Protein AF-A0A967GKX5-F1 (afdb_monomer_lite)

Foldseek 3Di:
DLQCADPVRDRPDPPRHDDDDFDDDDDDPPPPPPPDDDDDDDDDDHPVDDDD

Radius of gyration: 16.73 Å; chains: 1; bounding box: 37×25×40 Å

pLDDT: mean 87.26, std 5.78, range [55.84, 95.19]

Se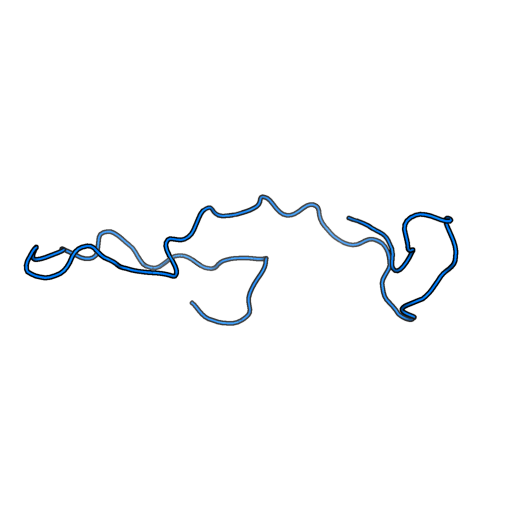condary structure (DSSP, 8-state):
--TTB-TTS-B-STT-------PPP---SS---TT-----------TT-S--

Sequence (52 aa):
KTGGRNNAGRVTSRRRGGGHKRAYRRIDFKRNKDGVPAKVASIEYDPNRSAN

Structure (mmCIF, N/CA/C/O backbone):
data_AF-A0A967GKX5-F1
#
_entry.id   AF-A0A967GKX5-F1
#
loop_
_atom_site.group_PDB
_atom_site.id
_atom_site.type_symbol
_atom_site.label_atom_id
_atom_site.label_alt_id
_atom_site.label_comp_id
_atom_site.label_asym_id
_atom_site.label_entity_id
_atom_site.label_seq_id
_atom_site.pdbx_PDB_ins_code
_atom_site.Cartn_x
_atom_site.Cartn_y
_atom_site.Cartn_z
_atom_site.occupancy
_atom_site.B_iso_or_equiv
_atom_site.auth_seq_id
_atom_site.auth_comp_id
_atom_site.auth_asym_id
_atom_site.auth_atom_id
_atom_site.pdbx_PDB_model_num
ATOM 1 N N . LYS A 1 1 ? 2.842 -9.875 -9.490 1.00 73.94 1 LYS A N 1
ATOM 2 C CA . LYS A 1 1 ? 4.113 -9.147 -9.227 1.00 73.94 1 LYS A CA 1
ATOM 3 C C . LYS A 1 1 ? 4.670 -8.677 -10.560 1.00 73.94 1 LYS A C 1
ATOM 5 O O . LYS A 1 1 ? 4.613 -9.456 -11.495 1.00 73.94 1 LYS A O 1
ATOM 10 N N . THR A 1 2 ? 5.198 -7.458 -10.647 1.00 83.62 2 THR A N 1
ATOM 11 C CA . THR A 1 2 ? 5.706 -6.877 -11.908 1.00 83.62 2 THR A CA 1
ATOM 12 C C . THR A 1 2 ? 7.185 -7.178 -12.177 1.00 83.62 2 THR A C 1
ATOM 14 O O . THR A 1 2 ? 7.668 -6.954 -13.280 1.00 83.62 2 THR A O 1
ATOM 17 N N . GLY A 1 3 ? 7.930 -7.680 -11.182 1.00 86.38 3 GLY A N 1
ATOM 18 C CA . GLY A 1 3 ? 9.349 -8.029 -11.345 1.00 86.38 3 GLY A CA 1
ATOM 19 C C . GLY A 1 3 ? 10.248 -6.840 -11.704 1.00 86.38 3 GLY A C 1
ATOM 20 O O . GLY A 1 3 ? 11.238 -7.025 -12.400 1.00 86.38 3 GLY A O 1
ATOM 21 N N . GLY A 1 4 ? 9.866 -5.622 -11.295 1.00 89.38 4 GLY A N 1
ATOM 22 C CA . GLY A 1 4 ? 10.633 -4.400 -11.568 1.00 89.38 4 GLY A CA 1
ATOM 23 C C . GLY A 1 4 ? 10.523 -3.870 -13.003 1.00 89.38 4 GLY A C 1
ATOM 24 O O . GLY A 1 4 ? 11.275 -2.964 -13.367 1.00 89.38 4 GLY A O 1
ATOM 25 N N . ARG A 1 5 ? 9.607 -4.419 -13.814 1.00 94.50 5 ARG A N 1
ATOM 26 C CA . ARG A 1 5 ? 9.386 -4.024 -15.212 1.00 94.50 5 ARG A CA 1
ATOM 27 C C . ARG A 1 5 ? 8.172 -3.109 -15.383 1.00 94.50 5 ARG A C 1
ATOM 29 O O . ARG A 1 5 ? 7.214 -3.201 -14.614 1.00 94.50 5 ARG A O 1
ATOM 36 N N . ASN A 1 6 ? 8.224 -2.247 -16.398 1.00 92.44 6 ASN A N 1
ATOM 37 C CA . ASN A 1 6 ? 7.103 -1.406 -16.827 1.00 92.44 6 ASN A CA 1
ATOM 38 C C . ASN A 1 6 ? 6.236 -2.089 -17.910 1.00 92.44 6 ASN A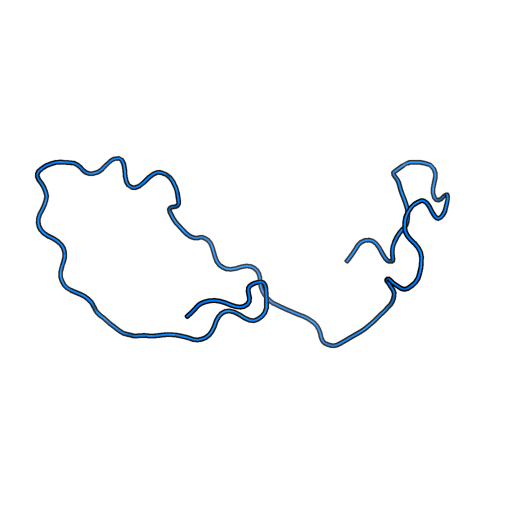 C 1
ATOM 40 O O . ASN A 1 6 ? 6.473 -3.240 -18.276 1.00 92.44 6 ASN A O 1
ATOM 44 N N . ASN A 1 7 ? 5.237 -1.367 -18.428 1.00 93.31 7 ASN A N 1
ATOM 45 C CA . ASN A 1 7 ? 4.328 -1.830 -19.486 1.00 93.31 7 ASN A CA 1
ATOM 46 C C . ASN A 1 7 ? 5.033 -2.197 -20.808 1.00 93.31 7 ASN A C 1
ATOM 48 O O . ASN A 1 7 ? 4.566 -3.087 -21.505 1.00 93.31 7 ASN A O 1
ATOM 52 N N . ALA A 1 8 ? 6.166 -1.567 -21.132 1.00 95.19 8 ALA A N 1
ATOM 53 C CA . ALA A 1 8 ? 6.997 -1.900 -22.293 1.00 95.19 8 ALA A CA 1
ATOM 54 C C . ALA A 1 8 ? 8.000 -3.044 -22.019 1.00 95.19 8 ALA A C 1
ATOM 56 O O . ALA A 1 8 ? 8.908 -3.278 -22.814 1.00 95.19 8 ALA A O 1
ATOM 57 N N . GLY A 1 9 ? 7.907 -3.714 -20.864 1.00 89.81 9 GLY A N 1
ATOM 58 C CA . GLY A 1 9 ? 8.788 -4.821 -20.477 1.00 89.81 9 GLY A CA 1
ATOM 59 C C . GLY A 1 9 ? 10.203 -4.410 -20.047 1.00 89.81 9 GLY A C 1
ATOM 60 O O . GLY A 1 9 ? 11.005 -5.269 -19.671 1.00 89.81 9 GLY A O 1
ATOM 61 N N . ARG A 1 10 ? 10.527 -3.111 -20.042 1.00 93.56 10 ARG A N 1
ATOM 62 C CA . ARG A 1 10 ? 11.844 -2.602 -19.632 1.00 93.56 10 ARG A CA 1
ATOM 63 C C . ARG A 1 10 ? 11.968 -2.623 -18.111 1.00 93.56 10 ARG A C 1
ATOM 65 O O . ARG A 1 10 ? 11.029 -2.262 -17.401 1.00 93.56 10 ARG A O 1
ATOM 72 N N . VAL A 1 11 ? 13.137 -3.018 -17.601 1.00 90.81 11 VAL A N 1
ATOM 73 C CA . VAL A 1 11 ? 13.443 -2.948 -16.163 1.00 90.81 11 VAL A CA 1
ATOM 74 C C . VAL A 1 11 ? 13.649 -1.485 -15.781 1.00 90.81 11 VAL A C 1
ATOM 76 O O . VAL A 1 11 ? 14.667 -0.891 -16.125 1.00 90.81 11 VAL A O 1
ATOM 79 N N . THR A 1 12 ? 12.686 -0.910 -15.065 1.00 92.06 12 THR A N 1
ATOM 80 C CA . THR A 1 12 ? 12.756 0.471 -14.561 1.00 92.06 12 THR A CA 1
ATOM 81 C C . THR A 1 12 ? 13.133 0.527 -13.083 1.00 92.06 12 THR A C 1
ATOM 83 O O . THR A 1 12 ? 13.646 1.539 -12.619 1.00 92.06 12 THR A O 1
ATOM 86 N N . SER A 1 13 ? 12.941 -0.568 -12.338 1.00 88.69 13 SER A N 1
ATOM 87 C CA . SER A 1 13 ? 13.325 -0.676 -10.929 1.00 88.69 13 SER A CA 1
ATOM 88 C C . SER A 1 13 ? 14.200 -1.908 -10.699 1.00 88.69 13 SER A C 1
ATOM 90 O O . SER A 1 13 ? 13.787 -3.043 -10.944 1.00 88.69 13 SER A O 1
ATOM 92 N N . ARG A 1 14 ? 15.431 -1.680 -10.226 1.00 90.00 14 ARG A N 1
ATOM 93 C CA . ARG A 1 14 ? 16.407 -2.739 -9.919 1.00 90.00 14 ARG A CA 1
ATOM 94 C C . ARG A 1 14 ? 16.126 -3.362 -8.545 1.00 90.00 14 ARG A C 1
ATOM 96 O O . ARG A 1 14 ? 15.408 -2.789 -7.731 1.00 90.00 14 ARG A O 1
ATOM 103 N N . ARG A 1 15 ? 16.711 -4.538 -8.273 1.00 88.81 15 ARG A N 1
ATOM 104 C CA . ARG A 1 15 ? 16.565 -5.294 -7.001 1.00 88.81 15 ARG A CA 1
ATOM 105 C C . ARG A 1 15 ? 15.119 -5.696 -6.663 1.00 88.81 15 ARG A C 1
ATOM 107 O O . ARG A 1 15 ? 14.788 -5.975 -5.514 1.00 88.81 15 ARG A O 1
ATOM 114 N N . ARG A 1 16 ? 14.239 -5.735 -7.664 1.00 84.81 16 ARG A N 1
ATOM 115 C CA . ARG A 1 16 ? 12.847 -6.174 -7.535 1.00 84.81 16 ARG A CA 1
ATOM 116 C C . ARG A 1 16 ? 12.635 -7.398 -8.418 1.00 84.81 16 ARG A C 1
ATOM 118 O O . ARG A 1 16 ? 12.512 -7.271 -9.626 1.00 84.81 16 ARG A O 1
ATOM 125 N N . GLY A 1 17 ? 12.560 -8.581 -7.819 1.00 83.94 17 GLY A N 1
ATOM 126 C CA . GLY A 1 17 ? 12.331 -9.836 -8.534 1.00 83.94 17 GLY A CA 1
AT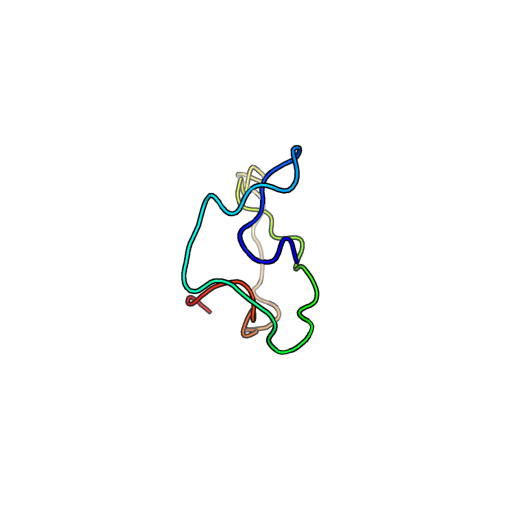OM 127 C C . GLY A 1 17 ? 11.875 -10.938 -7.581 1.00 83.94 17 GLY A C 1
ATOM 128 O O . GLY A 1 17 ? 12.316 -10.984 -6.438 1.00 83.94 17 GLY A O 1
ATOM 129 N N . GLY A 1 18 ? 10.960 -11.799 -8.032 1.00 85.62 18 GLY A N 1
ATOM 130 C CA . GLY A 1 18 ? 10.560 -13.002 -7.293 1.00 85.62 18 GLY A CA 1
ATOM 131 C C . GLY A 1 18 ? 9.931 -12.784 -5.902 1.00 85.62 18 GLY A C 1
ATOM 132 O O . GLY A 1 18 ? 9.184 -11.827 -5.660 1.00 85.62 18 GLY A O 1
ATOM 133 N N . GLY A 1 19 ? 10.181 -13.745 -5.004 1.00 87.94 19 GLY A N 1
ATOM 134 C CA . GLY A 1 19 ? 9.688 -13.838 -3.619 1.00 87.94 19 GLY A CA 1
ATOM 135 C C . GLY A 1 19 ? 8.355 -14.587 -3.457 1.00 87.94 19 GLY A C 1
ATOM 136 O O . GLY A 1 19 ? 7.637 -14.801 -4.435 1.00 87.94 19 GLY A O 1
ATOM 137 N N . HIS A 1 20 ? 7.957 -14.868 -2.211 1.00 89.69 20 HIS A N 1
ATOM 138 C CA . HIS A 1 20 ? 6.710 -15.582 -1.888 1.00 89.69 20 HIS A CA 1
ATOM 139 C C . HIS A 1 20 ? 5.449 -14.871 -2.416 1.00 89.69 20 HIS A C 1
ATOM 141 O O . HIS A 1 20 ? 5.399 -13.632 -2.454 1.00 89.69 20 HIS A O 1
ATOM 147 N N . LYS A 1 21 ? 4.434 -15.638 -2.838 1.00 86.56 21 LYS A N 1
ATOM 148 C CA . LYS A 1 21 ? 3.136 -15.106 -3.287 1.00 86.56 21 LYS A CA 1
ATOM 149 C C . LYS A 1 21 ? 2.440 -14.426 -2.103 1.00 86.56 21 LYS A C 1
ATOM 151 O O . LYS A 1 21 ? 2.413 -14.961 -1.002 1.00 86.56 21 LYS A O 1
ATOM 156 N N . ARG A 1 22 ? 1.910 -13.222 -2.310 1.00 87.75 22 ARG A N 1
ATOM 157 C CA . ARG A 1 22 ? 1.208 -12.450 -1.274 1.00 87.75 22 ARG A CA 1
ATOM 158 C C . ARG A 1 22 ? -0.195 -12.156 -1.774 1.00 87.75 22 ARG A C 1
ATOM 160 O O . ARG A 1 22 ? -0.345 -11.745 -2.925 1.00 87.75 22 ARG A O 1
ATOM 167 N N . ALA A 1 23 ? -1.194 -12.414 -0.939 1.00 89.88 23 ALA A N 1
ATOM 168 C CA . ALA A 1 23 ? -2.568 -12.023 -1.216 1.00 89.88 23 ALA A CA 1
ATOM 169 C C . ALA A 1 23 ? -2.738 -10.536 -0.896 1.00 89.88 23 ALA A C 1
ATOM 171 O O . ALA A 1 23 ? -2.166 -10.047 0.077 1.00 89.88 23 ALA A O 1
ATOM 172 N N . TYR A 1 24 ? -3.494 -9.817 -1.720 1.00 87.88 24 TYR A N 1
ATOM 173 C CA . TYR A 1 24 ? -3.797 -8.411 -1.479 1.00 87.88 24 TYR A CA 1
ATOM 174 C C . TYR A 1 24 ? -4.903 -8.285 -0.431 1.00 87.88 24 TYR A C 1
ATOM 176 O O . TYR A 1 24 ? -5.934 -8.947 -0.547 1.00 87.88 24 TYR A O 1
ATOM 184 N N . ARG A 1 25 ? -4.708 -7.413 0.563 1.00 89.50 25 ARG A N 1
ATOM 185 C CA . ARG A 1 25 ? -5.749 -7.074 1.536 1.00 89.50 25 ARG A CA 1
ATOM 186 C C . ARG A 1 25 ? -6.471 -5.808 1.120 1.00 89.50 25 ARG A C 1
ATOM 188 O O . ARG A 1 25 ? -5.852 -4.760 0.943 1.00 89.50 25 ARG A O 1
ATOM 195 N N . ARG A 1 26 ? -7.794 -5.909 0.985 1.00 88.44 26 ARG A N 1
ATOM 196 C CA . ARG A 1 26 ? -8.653 -4.755 0.726 1.00 88.44 26 ARG A CA 1
ATOM 197 C C . ARG A 1 26 ? -8.821 -3.989 2.034 1.00 88.44 26 ARG A C 1
ATOM 199 O O . ARG A 1 26 ? -9.569 -4.412 2.905 1.00 88.44 26 ARG A O 1
ATOM 206 N N . ILE A 1 27 ? -8.089 -2.890 2.159 1.00 88.19 27 ILE A N 1
ATOM 207 C CA . ILE A 1 27 ? -8.092 -2.031 3.342 1.00 88.19 27 ILE A CA 1
ATOM 208 C C . ILE A 1 27 ? -8.788 -0.723 2.987 1.00 88.19 27 ILE A C 1
ATOM 210 O O . ILE A 1 27 ? -8.508 -0.125 1.946 1.00 88.19 27 ILE A O 1
ATOM 214 N N . ASP A 1 28 ? -9.704 -0.291 3.850 1.00 88.81 28 ASP A N 1
ATOM 215 C CA . ASP A 1 28 ? -10.332 1.020 3.747 1.00 88.81 28 ASP A CA 1
ATOM 216 C C . ASP A 1 28 ? -9.388 2.085 4.313 1.00 88.81 28 ASP A C 1
ATOM 218 O O . ASP A 1 28 ? -9.322 2.319 5.518 1.00 88.81 28 ASP A O 1
ATOM 222 N N . PHE A 1 29 ? -8.621 2.711 3.424 1.00 87.25 29 PHE A N 1
ATOM 223 C CA . PHE A 1 29 ? -7.725 3.806 3.788 1.00 87.25 29 PHE A CA 1
ATOM 224 C C . PHE A 1 29 ? -8.442 5.142 3.974 1.00 87.25 29 PHE A C 1
ATOM 226 O O . PHE A 1 29 ? -7.894 6.026 4.622 1.00 87.25 29 PHE A O 1
ATOM 233 N N . LYS A 1 30 ? -9.621 5.314 3.368 1.00 89.69 30 LYS A N 1
ATOM 234 C CA . LYS A 1 30 ? -10.336 6.592 3.390 1.00 89.69 30 LYS A CA 1
ATOM 235 C C . LYS A 1 30 ? -11.102 6.767 4.696 1.00 89.69 30 LYS A C 1
ATOM 237 O O . LYS A 1 30 ? -11.175 7.879 5.194 1.00 89.69 30 LYS A O 1
ATOM 242 N N . ARG A 1 31 ? -11.612 5.669 5.269 1.00 88.25 31 ARG A N 1
ATOM 243 C CA . ARG A 1 31 ? -12.334 5.657 6.552 1.00 88.25 31 ARG A CA 1
ATOM 244 C C . ARG A 1 31 ? -13.475 6.684 6.611 1.00 88.25 31 ARG A C 1
ATOM 246 O O . ARG A 1 31 ? -13.752 7.223 7.670 1.00 88.25 31 ARG A O 1
ATOM 253 N N . ASN A 1 32 ? -14.188 6.888 5.503 1.00 89.81 32 ASN A N 1
ATOM 254 C CA . ASN A 1 32 ? -15.244 7.906 5.356 1.00 89.81 32 ASN A CA 1
ATOM 255 C C . ASN A 1 32 ? -16.536 7.626 6.162 1.00 89.81 32 ASN A C 1
ATOM 257 O O . ASN A 1 32 ? -17.589 8.180 5.860 1.00 89.81 32 ASN A O 1
ATOM 261 N N . LYS A 1 33 ? -16.513 6.694 7.119 1.00 88.12 33 LYS A N 1
ATOM 262 C CA . LYS A 1 33 ? -17.676 6.335 7.942 1.00 88.12 33 LYS A CA 1
ATOM 263 C C . LYS A 1 33 ? -17.653 7.147 9.231 1.00 88.12 33 LYS A C 1
ATOM 265 O O . LYS A 1 33 ? -17.486 6.596 10.318 1.00 88.12 33 LYS A O 1
ATOM 270 N N . ASP A 1 34 ? -17.785 8.456 9.083 1.00 85.12 34 ASP A N 1
ATOM 271 C CA . ASP A 1 34 ? -17.769 9.384 10.206 1.00 85.12 34 ASP A CA 1
ATOM 272 C C . ASP A 1 34 ? -19.042 9.230 11.053 1.00 85.12 34 ASP A C 1
ATOM 274 O O . ASP A 1 34 ? -20.131 8.987 10.534 1.00 85.12 34 ASP A O 1
ATOM 278 N N . GLY A 1 35 ? -18.904 9.319 12.378 1.00 86.25 35 GLY A N 1
ATOM 279 C CA . GLY A 1 35 ? -20.025 9.216 13.324 1.00 86.25 35 GLY A CA 1
ATOM 280 C C . GLY A 1 35 ? -20.525 7.795 13.622 1.00 86.25 35 GLY A C 1
ATOM 281 O O . GLY A 1 35 ? -21.359 7.629 14.509 1.00 86.25 35 GLY A O 1
ATOM 282 N N . VAL A 1 36 ? -20.003 6.761 12.951 1.00 87.94 36 VAL A N 1
ATOM 283 C CA . VAL A 1 36 ? -20.341 5.359 13.246 1.00 87.94 36 VAL A CA 1
ATOM 284 C C . VAL A 1 36 ? -19.272 4.749 14.161 1.00 87.94 36 VAL A C 1
ATOM 286 O O . VAL A 1 36 ? -18.123 4.601 13.732 1.00 87.94 36 VAL A O 1
ATOM 289 N N . PRO A 1 37 ? -19.602 4.359 15.407 1.00 88.31 37 PRO A N 1
ATOM 290 C CA . PRO A 1 37 ? -18.645 3.683 16.272 1.00 88.31 37 P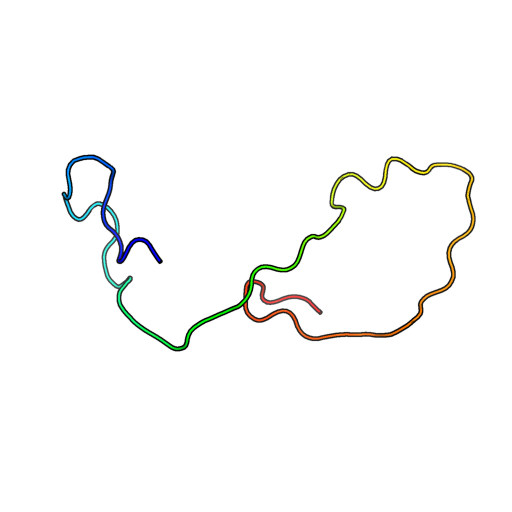RO A CA 1
ATOM 291 C C . PRO A 1 37 ? -18.285 2.306 15.697 1.00 88.31 37 PRO A C 1
ATOM 293 O O . PRO A 1 37 ? -19.146 1.561 15.231 1.00 88.31 37 PRO A O 1
ATOM 296 N N . ALA A 1 38 ? -17.002 1.952 15.751 1.00 88.38 38 ALA A N 1
ATOM 297 C CA . ALA A 1 38 ? -16.493 0.661 15.299 1.00 88.38 38 ALA A CA 1
ATOM 298 C C . ALA A 1 38 ? -15.810 -0.078 16.455 1.00 88.38 38 ALA A C 1
ATOM 300 O O . ALA A 1 38 ? -15.096 0.527 17.255 1.00 88.38 38 ALA A O 1
ATOM 301 N N . LYS A 1 39 ? -16.000 -1.399 16.520 1.00 89.75 39 LYS A N 1
ATOM 302 C CA . LYS A 1 39 ? -15.292 -2.284 17.451 1.00 89.75 39 LYS A CA 1
ATOM 303 C C . LYS A 1 39 ? -14.162 -2.996 16.710 1.00 89.75 39 LYS A C 1
ATOM 305 O O . LYS A 1 39 ? -14.373 -3.509 15.613 1.00 89.75 39 LYS A O 1
ATOM 310 N N . VAL A 1 40 ? -12.976 -3.043 17.312 1.00 87.19 40 VAL A N 1
ATOM 311 C CA . VAL A 1 40 ? -11.840 -3.803 16.770 1.00 87.19 40 VAL A CA 1
ATOM 312 C C . VAL A 1 40 ? -12.136 -5.297 16.902 1.00 87.19 40 VAL A C 1
ATOM 314 O O . VAL A 1 40 ? -12.443 -5.769 17.995 1.00 87.19 40 VAL A O 1
ATOM 317 N N . ALA A 1 41 ? -12.069 -6.026 15.786 1.00 89.44 41 ALA A N 1
ATOM 318 C CA . ALA A 1 41 ? -12.305 -7.468 15.756 1.00 89.44 41 ALA A CA 1
ATOM 319 C C . ALA A 1 41 ? -11.022 -8.274 16.030 1.00 89.44 41 ALA A C 1
ATOM 321 O O . ALA A 1 41 ? -11.034 -9.184 16.853 1.00 89.44 41 ALA A O 1
ATOM 322 N N . SER A 1 42 ? -9.918 -7.926 15.366 1.00 88.31 42 SER A N 1
ATOM 323 C CA . SER A 1 42 ? -8.621 -8.608 15.460 1.00 88.31 42 SER A CA 1
ATOM 324 C C . SER A 1 42 ? -7.483 -7.679 15.013 1.00 88.31 42 SER A C 1
ATOM 326 O O . SER A 1 42 ? -7.723 -6.660 14.362 1.00 88.31 42 SER A O 1
ATOM 328 N N . ILE A 1 43 ? -6.242 -8.032 15.366 1.00 87.06 43 ILE A N 1
ATOM 329 C CA . ILE A 1 43 ? -5.014 -7.406 14.850 1.00 87.06 43 ILE A CA 1
ATOM 330 C C . ILE A 1 43 ? -4.320 -8.435 13.953 1.00 87.06 43 ILE A C 1
ATOM 332 O O . ILE A 1 43 ? -4.024 -9.541 14.403 1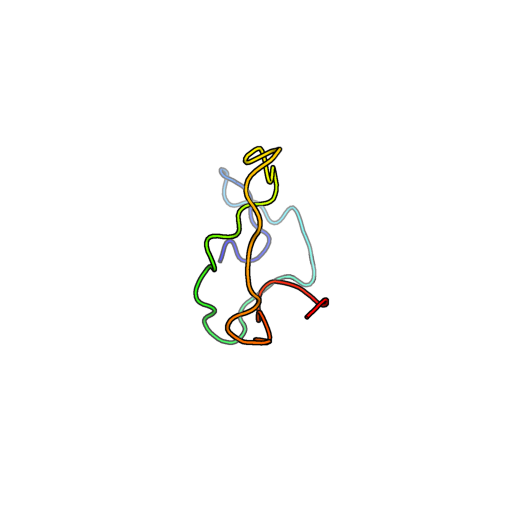.00 87.06 43 ILE A O 1
ATOM 336 N N . GLU A 1 44 ? -4.061 -8.089 12.689 1.00 87.12 44 GLU A N 1
ATOM 337 C CA 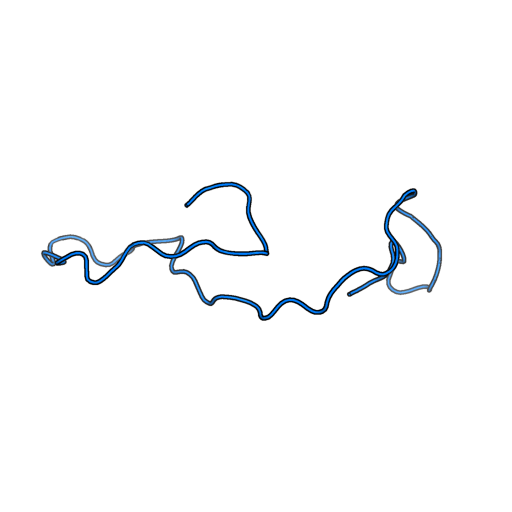. GLU A 1 44 ? -3.554 -9.030 11.684 1.00 87.12 44 GLU A CA 1
ATOM 338 C C . GLU A 1 44 ? -2.379 -8.462 10.879 1.00 87.12 44 GLU A C 1
ATOM 340 O O . GLU A 1 44 ? -2.481 -7.415 10.248 1.00 87.12 44 GLU A O 1
ATOM 345 N N . TYR A 1 45 ? -1.288 -9.225 10.780 1.00 88.69 45 TYR A N 1
ATOM 346 C CA . TYR A 1 45 ? -0.093 -8.846 10.012 1.00 88.69 45 TYR A CA 1
ATOM 347 C C . TYR A 1 45 ? -0.326 -8.866 8.497 1.00 88.69 45 TYR A C 1
ATOM 349 O O . TYR A 1 45 ? -0.650 -9.935 7.981 1.00 88.69 45 TYR A O 1
ATOM 357 N N . ASP A 1 46 ? -0.166 -7.750 7.766 1.00 88.69 46 ASP A N 1
ATOM 358 C CA . ASP A 1 46 ? -0.340 -7.680 6.295 1.00 88.69 46 ASP A CA 1
ATOM 359 C C . ASP A 1 46 ? 0.994 -7.816 5.545 1.00 88.69 46 ASP A C 1
ATOM 361 O O . ASP A 1 46 ? 1.813 -6.901 5.587 1.00 88.69 46 ASP A O 1
ATOM 365 N N . PRO A 1 47 ? 1.205 -8.890 4.755 1.00 86.75 47 PRO A N 1
ATOM 366 C CA . PRO A 1 47 ? 2.477 -9.132 4.071 1.00 86.75 47 PRO A CA 1
ATOM 367 C C . PRO A 1 47 ? 2.820 -8.086 2.994 1.00 86.75 47 PRO A C 1
ATOM 369 O O . PRO A 1 47 ? 3.924 -8.113 2.436 1.00 86.75 47 PRO A O 1
ATOM 372 N N . ASN A 1 48 ? 1.895 -7.191 2.635 1.00 86.25 48 ASN A N 1
ATOM 373 C CA . ASN A 1 48 ? 2.123 -6.129 1.652 1.00 86.25 48 ASN A CA 1
ATOM 374 C C . ASN A 1 48 ? 2.534 -4.785 2.275 1.00 86.25 48 ASN A C 1
ATOM 376 O O . ASN A 1 48 ? 2.863 -3.868 1.522 1.00 86.25 48 ASN A O 1
ATOM 380 N N . ARG A 1 49 ? 2.553 -4.666 3.609 1.00 85.56 49 ARG A N 1
ATOM 381 C CA . ARG A 1 49 ? 2.973 -3.463 4.350 1.00 85.56 49 ARG A CA 1
ATOM 382 C C . ARG A 1 49 ? 3.828 -3.838 5.565 1.00 85.56 49 ARG A C 1
ATOM 384 O O . ARG A 1 49 ? 3.939 -5.002 5.919 1.00 85.56 49 ARG A O 1
ATOM 391 N N . SER A 1 50 ? 4.482 -2.850 6.167 1.00 81.81 50 SER A N 1
ATOM 392 C CA . SER A 1 50 ? 5.313 -3.043 7.365 1.00 81.81 50 SER A CA 1
ATOM 393 C C . SER A 1 50 ? 4.578 -2.769 8.678 1.00 81.81 50 SER A C 1
ATOM 395 O O . SER A 1 50 ? 5.050 -3.204 9.721 1.00 81.81 50 SER A O 1
ATOM 397 N N . ALA A 1 51 ? 3.463 -2.036 8.635 1.00 74.38 51 ALA A N 1
ATOM 398 C CA . ALA A 1 51 ? 2.653 -1.720 9.808 1.00 74.38 51 ALA A CA 1
ATOM 399 C C . ALA A 1 51 ? 1.568 -2.783 10.035 1.00 74.38 51 ALA A C 1
ATOM 401 O O . ALA A 1 51 ? 0.938 -3.220 9.065 1.00 74.38 51 ALA A O 1
ATOM 402 N N . ASN A 1 52 ? 1.356 -3.136 11.306 1.00 55.84 52 ASN A N 1
ATOM 403 C CA . ASN A 1 52 ? 0.232 -3.949 11.783 1.00 55.84 52 ASN A CA 1
ATOM 404 C C . ASN A 1 52 ? -0.923 -3.066 12.238 1.00 55.84 52 ASN A C 1
ATOM 406 O O . ASN A 1 52 ? -0.630 -1.988 12.801 1.00 55.84 52 ASN A O 1
#